Protein AF-A0AAX3ES52-F1 (afdb_monomer_lite)

Secondary structure (DSSP, 8-state):
-EEEESS-BTTBPTT-B--S--HHHHHHHHHTTSEEEE-TTS-------------------------------------

pLDDT: mean 71.7, std 18.33, range [45.91, 93.69]

Sequence (79 aa):
MKYIANQSVGRFATGDEVLGLTDERAKELLAIGAIKAVPSDQEPQKGNVEPLGDEPSENDEKTVAEDKPKRQRTTKTQG

Foldseek 3Di:
DWKAFCDDDDPAHHGDTDPDDDPVRVVVCVVVVGIDDDDPPDDRPPDDPPPPDDPPPPPPPDDDDDDDDDDDDDDDDDD

Radius of gyration: 24.52 Å; chains: 1; bounding box: 30×73×40 Å

Structure (mmCIF, N/CA/C/O backbone):
data_AF-A0AAX3ES52-F1
#
_entry.id   AF-A0AAX3ES52-F1
#
loop_
_atom_site.group_PDB
_atom_site.id
_atom_site.type_symbol
_atom_site.label_atom_id
_atom_site.label_alt_id
_atom_site.label_comp_id
_atom_site.label_asym_id
_atom_site.label_entity_id
_atom_site.label_seq_id
_atom_site.pdbx_PDB_ins_code
_atom_site.Cartn_x
_atom_site.Cartn_y
_atom_site.Cartn_z
_atom_site.occupancy
_atom_site.B_iso_or_equiv
_atom_site.auth_seq_id
_atom_site.auth_comp_id
_atom_site.auth_asym_id
_atom_site.auth_atom_id
_atom_site.pdbx_PDB_model_num
ATOM 1 N N . MET A 1 1 ? 6.354 11.327 -2.317 1.00 75.31 1 MET A N 1
ATOM 2 C CA . MET A 1 1 ? 6.352 9.934 -1.826 1.00 75.31 1 MET A CA 1
ATOM 3 C C . MET A 1 1 ? 5.452 9.122 -2.724 1.00 75.31 1 MET A C 1
ATOM 5 O O . MET A 1 1 ? 4.355 9.582 -3.019 1.00 75.31 1 MET A O 1
ATOM 9 N N . LYS A 1 2 ? 5.909 7.943 -3.131 1.00 87.69 2 LYS A N 1
ATOM 10 C CA . LYS A 1 2 ? 5.072 6.931 -3.773 1.00 87.69 2 LYS A CA 1
ATOM 11 C C . LYS A 1 2 ? 4.875 5.779 -2.799 1.00 87.69 2 LYS A C 1
ATOM 13 O O . LYS A 1 2 ? 5.727 5.546 -1.940 1.00 87.69 2 LYS A O 1
ATOM 18 N N . TYR A 1 3 ? 3.771 5.063 -2.939 1.00 90.75 3 TYR A N 1
ATOM 19 C CA . TYR A 1 3 ? 3.515 3.855 -2.167 1.00 90.75 3 TYR A CA 1
ATOM 20 C C . TYR A 1 3 ? 3.551 2.657 -3.101 1.00 90.75 3 TYR A C 1
ATOM 22 O O . TYR A 1 3 ? 2.852 2.651 -4.107 1.00 90.75 3 TYR A O 1
ATOM 30 N N . ILE A 1 4 ? 4.361 1.655 -2.774 1.00 92.06 4 ILE A N 1
ATOM 31 C CA . ILE A 1 4 ? 4.451 0.415 -3.547 1.00 92.06 4 ILE A CA 1
ATOM 32 C C . ILE A 1 4 ? 3.809 -0.706 -2.745 1.00 92.06 4 ILE A C 1
ATOM 34 O O . ILE A 1 4 ? 4.122 -0.881 -1.568 1.00 92.06 4 ILE A O 1
ATOM 38 N N . ALA A 1 5 ? 2.928 -1.469 -3.375 1.00 93.69 5 ALA A N 1
ATOM 39 C CA . ALA A 1 5 ? 2.323 -2.654 -2.795 1.00 93.69 5 ALA A CA 1
ATOM 40 C C . ALA A 1 5 ? 3.389 -3.727 -2.538 1.00 93.69 5 ALA A C 1
ATOM 42 O O . ALA A 1 5 ? 4.125 -4.113 -3.441 1.00 93.69 5 ALA A O 1
ATOM 43 N N . ASN A 1 6 ? 3.482 -4.219 -1.306 1.00 92.06 6 ASN A N 1
ATOM 44 C CA . ASN A 1 6 ? 4.333 -5.361 -0.958 1.00 92.06 6 ASN A CA 1
ATOM 45 C C . ASN A 1 6 ? 3.566 -6.692 -1.053 1.00 92.06 6 ASN A C 1
ATOM 47 O O . ASN A 1 6 ? 4.152 -7.759 -1.194 1.00 92.06 6 ASN A O 1
ATOM 51 N N . GLN A 1 7 ? 2.238 -6.610 -1.020 1.00 90.06 7 GLN A N 1
ATOM 52 C CA . GLN A 1 7 ? 1.304 -7.702 -1.277 1.00 90.06 7 GLN A CA 1
ATOM 53 C C . GLN A 1 7 ? 0.129 -7.186 -2.115 1.00 90.06 7 GLN A C 1
ATOM 55 O O . GLN A 1 7 ? -0.003 -5.982 -2.317 1.00 90.06 7 GLN A O 1
ATOM 60 N N . SER A 1 8 ? -0.755 -8.066 -2.580 1.00 87.56 8 SER A N 1
ATOM 61 C CA . SER A 1 8 ? -1.958 -7.656 -3.311 1.00 87.56 8 SER A CA 1
ATOM 62 C C . SER A 1 8 ? -2.881 -6.790 -2.441 1.00 87.56 8 SER A C 1
ATOM 64 O O . SER A 1 8 ? -3.373 -7.252 -1.410 1.00 87.56 8 SER A O 1
ATOM 66 N N . VAL A 1 9 ? -3.154 -5.554 -2.871 1.00 86.75 9 VAL A N 1
ATOM 67 C CA . VAL A 1 9 ? -4.037 -4.603 -2.175 1.00 86.75 9 VAL A CA 1
ATOM 68 C C . VAL A 1 9 ? -5.170 -4.182 -3.107 1.00 86.75 9 VAL A C 1
ATOM 70 O O . VAL A 1 9 ? -5.002 -3.350 -3.998 1.00 86.75 9 VAL A O 1
ATOM 73 N N . GLY A 1 10 ? -6.363 -4.741 -2.894 1.00 88.06 10 GLY A N 1
ATOM 74 C CA . GLY A 1 10 ? -7.542 -4.441 -3.708 1.00 88.06 10 GLY A CA 1
ATOM 75 C C . GLY A 1 10 ? -7.329 -4.809 -5.177 1.00 88.06 10 GLY A C 1
ATOM 76 O O . GLY A 1 10 ? -7.335 -5.983 -5.525 1.00 88.06 10 GLY A O 1
ATOM 77 N N . ARG A 1 11 ? -7.155 -3.794 -6.034 1.00 90.06 11 ARG A N 1
ATOM 78 C CA . ARG A 1 11 ? -6.886 -3.966 -7.474 1.00 90.06 11 ARG A CA 1
ATOM 79 C C . ARG A 1 11 ? -5.398 -3.941 -7.842 1.00 90.06 11 ARG A C 1
ATOM 81 O O . ARG A 1 11 ? -5.078 -4.148 -9.005 1.00 90.06 11 ARG A O 1
ATOM 88 N N . PHE A 1 12 ? -4.523 -3.620 -6.891 1.00 90.88 12 PHE A N 1
ATOM 89 C CA . PHE A 1 12 ? -3.089 -3.445 -7.116 1.00 90.88 12 PHE A CA 1
ATOM 90 C C . PHE A 1 12 ? -2.347 -4.738 -6.779 1.00 90.88 12 PHE A C 1
ATOM 92 O O . PHE A 1 12 ? -2.590 -5.331 -5.722 1.00 90.88 12 PHE A O 1
ATOM 99 N N . ALA A 1 13 ? -1.457 -5.178 -7.669 1.00 90.88 13 ALA A N 1
ATOM 100 C CA . ALA A 1 13 ? -0.632 -6.355 -7.441 1.00 90.88 13 ALA A CA 1
ATOM 101 C C . ALA A 1 13 ? 0.618 -6.009 -6.620 1.00 90.88 13 ALA A C 1
ATOM 103 O O . ALA A 1 13 ? 0.991 -4.846 -6.465 1.00 90.88 13 ALA A O 1
ATOM 104 N N . THR A 1 14 ? 1.296 -7.031 -6.099 1.00 91.88 14 THR A N 1
ATOM 105 C CA . THR A 1 14 ? 2.607 -6.854 -5.466 1.00 91.88 14 THR A CA 1
ATOM 106 C C . THR A 1 14 ? 3.588 -6.200 -6.438 1.00 91.88 14 THR A C 1
ATOM 108 O O . THR A 1 14 ? 3.780 -6.676 -7.554 1.00 91.88 14 THR A O 1
ATOM 111 N N . GLY A 1 15 ? 4.240 -5.129 -5.997 1.00 88.81 15 GLY A N 1
ATOM 112 C CA . GLY A 1 15 ? 5.168 -4.328 -6.788 1.00 88.81 15 GLY A CA 1
ATOM 113 C C . GLY A 1 15 ? 4.518 -3.167 -7.540 1.00 88.81 15 GLY A C 1
ATOM 114 O O . GLY A 1 15 ? 5.252 -2.336 -8.074 1.00 88.81 15 GLY A O 1
ATOM 115 N N . ASP A 1 16 ? 3.186 -3.066 -7.552 1.00 91.62 16 ASP A N 1
ATOM 116 C CA . ASP A 1 16 ? 2.493 -1.949 -8.193 1.00 91.62 16 ASP A CA 1
ATOM 117 C C . ASP A 1 16 ? 2.481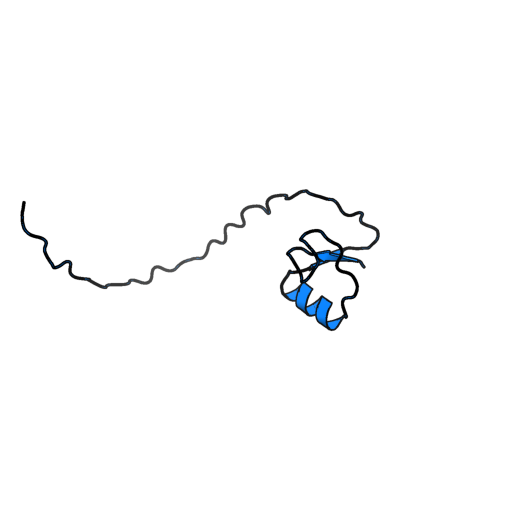 -0.695 -7.319 1.00 91.62 16 ASP A C 1
ATOM 119 O O . ASP A 1 16 ? 2.480 -0.747 -6.085 1.00 91.62 16 ASP A O 1
ATOM 123 N N . GLU A 1 17 ? 2.426 0.459 -7.982 1.00 91.56 17 GLU A N 1
ATOM 124 C CA . GLU A 1 17 ? 2.209 1.742 -7.326 1.00 91.56 17 GLU A CA 1
ATOM 125 C C . GLU A 1 17 ? 0.744 1.878 -6.893 1.00 91.56 17 GLU A C 1
ATOM 127 O O . GLU A 1 17 ? -0.181 1.830 -7.706 1.00 91.56 17 GLU A O 1
ATOM 132 N N . VAL A 1 18 ? 0.535 2.066 -5.591 1.00 89.44 18 VAL A N 1
ATOM 133 C CA . VAL A 1 18 ? -0.790 2.232 -4.998 1.00 89.44 18 VAL A CA 1
ATOM 134 C C . VAL A 1 18 ? -1.144 3.715 -4.989 1.00 89.44 18 VAL A C 1
ATOM 136 O O . VAL A 1 18 ? -0.677 4.490 -4.153 1.00 89.44 18 VAL A O 1
ATOM 139 N N . LEU A 1 19 ? -1.987 4.104 -5.943 1.00 89.62 19 LEU A N 1
ATOM 140 C CA . LEU A 1 19 ? -2.475 5.472 -6.107 1.00 89.62 19 LEU A CA 1
ATOM 141 C C . LEU A 1 19 ? -3.817 5.681 -5.391 1.00 89.62 19 LEU A C 1
ATOM 143 O O . LEU A 1 19 ? -4.619 4.757 -5.255 1.00 89.62 19 LEU A O 1
ATOM 147 N N . GLY A 1 20 ? -4.087 6.923 -4.977 1.00 87.62 20 GLY A N 1
ATOM 148 C CA . GLY A 1 20 ? -5.385 7.318 -4.415 1.00 87.62 20 GLY A CA 1
ATOM 149 C C . GLY A 1 20 ? -5.640 6.860 -2.974 1.00 87.62 20 GLY A C 1
ATOM 150 O O . GLY A 1 20 ? -6.795 6.762 -2.566 1.00 87.62 20 GLY A O 1
ATOM 151 N N . LEU A 1 21 ? -4.589 6.568 -2.202 1.00 87.25 21 LEU A N 1
ATOM 152 C CA . LEU A 1 21 ? -4.710 6.314 -0.766 1.00 87.25 21 LEU A CA 1
ATOM 153 C C . LEU A 1 21 ? -4.900 7.619 0.012 1.00 87.25 21 LEU A C 1
ATOM 155 O O . LEU A 1 21 ? -4.193 8.596 -0.226 1.00 87.25 21 LEU A O 1
ATOM 159 N N . THR A 1 22 ? -5.818 7.604 0.978 1.00 90.94 22 THR A N 1
ATOM 160 C CA . THR A 1 22 ? -5.902 8.633 2.022 1.00 90.94 22 THR A CA 1
ATOM 161 C C . THR A 1 22 ? -4.810 8.412 3.067 1.00 90.94 22 THR A C 1
ATOM 163 O O . THR A 1 22 ? -4.351 7.284 3.256 1.00 90.94 22 THR A O 1
ATOM 166 N N . ASP A 1 23 ? -4.409 9.463 3.786 1.00 89.38 23 ASP A N 1
ATOM 167 C CA . ASP A 1 23 ? -3.362 9.378 4.816 1.00 89.38 23 ASP A CA 1
ATOM 168 C C . ASP A 1 23 ? -3.661 8.341 5.901 1.00 89.38 23 ASP A C 1
ATOM 170 O O . ASP A 1 23 ? -2.769 7.621 6.349 1.00 89.38 23 ASP A O 1
ATOM 174 N N . GLU A 1 24 ? -4.924 8.243 6.313 1.00 92.38 24 GLU A N 1
ATOM 175 C CA . GLU A 1 24 ? -5.372 7.264 7.303 1.00 92.38 24 GLU A CA 1
ATOM 176 C C . GLU A 1 24 ? -5.173 5.840 6.779 1.00 92.38 24 GLU A C 1
ATOM 17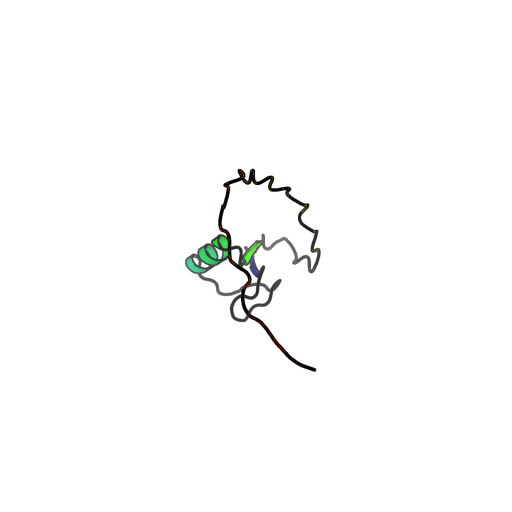8 O O . GLU A 1 24 ? -4.546 5.008 7.437 1.00 92.38 24 GLU A O 1
ATOM 183 N N . ARG A 1 25 ? -5.583 5.595 5.527 1.00 89.81 25 ARG A N 1
ATOM 184 C CA . ARG A 1 25 ? -5.476 4.267 4.933 1.00 89.81 25 ARG A CA 1
ATOM 185 C C . ARG A 1 25 ? -4.038 3.886 4.610 1.00 89.81 25 ARG A C 1
ATOM 187 O O . ARG A 1 25 ? -3.664 2.726 4.760 1.00 89.81 25 ARG A O 1
ATOM 194 N N . ALA A 1 26 ? -3.218 4.851 4.203 1.00 89.88 26 ALA A N 1
ATOM 195 C CA . ALA A 1 26 ? -1.792 4.641 4.005 1.00 89.88 26 ALA A CA 1
ATOM 196 C C . ALA A 1 26 ? -1.110 4.216 5.314 1.00 89.88 26 ALA A C 1
ATOM 198 O O . ALA A 1 26 ? -0.340 3.261 5.304 1.00 89.88 26 ALA A O 1
ATOM 199 N N . LYS A 1 27 ? -1.430 4.857 6.449 1.00 92.38 27 LYS A N 1
ATOM 200 C CA . LYS A 1 27 ? -0.881 4.485 7.765 1.00 92.38 27 LYS A CA 1
ATOM 201 C C . LYS A 1 27 ? -1.267 3.071 8.179 1.00 92.38 27 LYS A C 1
ATOM 203 O O . LYS A 1 27 ? -0.397 2.327 8.614 1.00 92.38 27 LYS A O 1
ATOM 208 N N . GLU A 1 28 ? -2.530 2.684 8.011 1.00 92.75 28 GLU A N 1
ATOM 209 C CA . GLU A 1 28 ? -2.974 1.316 8.307 1.00 92.75 28 GLU A CA 1
ATOM 210 C C . GLU A 1 28 ? -2.234 0.286 7.447 1.00 92.75 28 GLU A C 1
ATOM 212 O O . GLU A 1 28 ? -1.738 -0.713 7.962 1.00 92.75 28 GLU A O 1
ATOM 217 N N . LEU A 1 29 ? -2.115 0.546 6.140 1.00 91.19 29 LEU A N 1
ATOM 218 C CA . LEU A 1 29 ? -1.443 -0.356 5.204 1.00 91.19 29 LEU A CA 1
ATOM 219 C C . LEU A 1 29 ? 0.071 -0.432 5.442 1.00 91.19 29 LEU A C 1
ATOM 221 O O . LEU A 1 29 ? 0.655 -1.498 5.266 1.00 91.19 29 LEU A O 1
ATOM 225 N N . LEU A 1 30 ? 0.704 0.668 5.855 1.00 92.06 30 LEU A N 1
ATOM 226 C CA . LEU A 1 30 ? 2.103 0.680 6.285 1.00 92.06 30 LEU A CA 1
ATOM 227 C C . LEU A 1 30 ? 2.282 -0.096 7.594 1.00 92.06 30 LEU A C 1
ATOM 229 O O . LEU A 1 30 ? 3.224 -0.873 7.708 1.00 92.06 30 LEU A O 1
ATOM 233 N N . ALA A 1 31 ? 1.369 0.070 8.556 1.00 93.25 31 ALA A N 1
ATOM 234 C CA . ALA A 1 31 ? 1.433 -0.597 9.856 1.00 93.25 31 ALA A CA 1
ATOM 235 C C . ALA A 1 31 ? 1.343 -2.126 9.739 1.00 93.25 31 ALA A C 1
ATOM 237 O O . ALA A 1 31 ? 2.017 -2.834 10.480 1.00 93.25 31 ALA A O 1
ATOM 238 N N . ILE A 1 32 ? 0.555 -2.635 8.788 1.00 91.56 32 ILE A N 1
ATOM 239 C CA . ILE A 1 32 ? 0.451 -4.077 8.510 1.00 91.56 32 ILE A CA 1
ATOM 240 C C . ILE A 1 32 ? 1.479 -4.576 7.477 1.00 91.56 32 ILE A C 1
ATOM 242 O O . ILE A 1 32 ? 1.428 -5.738 7.082 1.00 91.56 32 ILE A O 1
ATOM 246 N N . GLY A 1 33 ? 2.364 -3.706 6.976 1.00 90.88 33 GLY A N 1
ATOM 247 C CA . GLY A 1 33 ? 3.380 -4.060 5.977 1.00 90.88 33 GLY A CA 1
ATOM 248 C C . GLY A 1 33 ? 2.837 -4.366 4.574 1.00 90.88 33 GLY A C 1
ATOM 249 O O . GLY A 1 33 ? 3.530 -4.981 3.763 1.00 90.88 33 GLY A O 1
ATOM 250 N N . ALA A 1 34 ? 1.606 -3.949 4.260 1.00 93.31 34 ALA A N 1
ATOM 251 C CA . ALA A 1 34 ? 0.980 -4.193 2.962 1.00 93.31 34 ALA A CA 1
ATOM 252 C C . ALA A 1 34 ? 1.539 -3.308 1.842 1.00 93.31 34 ALA A C 1
ATOM 254 O O . ALA A 1 34 ? 1.540 -3.712 0.678 1.00 93.31 34 ALA A O 1
ATOM 255 N N . ILE A 1 35 ? 2.000 -2.106 2.186 1.00 93.44 35 ILE A N 1
ATOM 256 C CA . ILE A 1 35 ? 2.640 -1.162 1.266 1.00 93.44 35 ILE A CA 1
ATOM 257 C C . ILE A 1 35 ? 3.951 -0.652 1.871 1.00 93.44 35 ILE A C 1
ATOM 259 O O . ILE A 1 35 ? 4.135 -0.695 3.084 1.00 93.44 35 ILE A O 1
ATOM 263 N N . LYS A 1 36 ? 4.837 -0.117 1.031 1.00 91.38 36 LYS A N 1
ATOM 264 C CA . LYS A 1 36 ? 6.064 0.582 1.433 1.00 91.38 36 LYS A CA 1
ATOM 265 C C . LYS A 1 36 ? 6.086 2.000 0.873 1.00 91.38 36 LYS A C 1
ATOM 267 O O . LYS A 1 36 ? 5.739 2.213 -0.288 1.00 91.38 36 LYS A O 1
ATOM 272 N N . ALA A 1 37 ? 6.503 2.964 1.690 1.00 89.31 37 ALA A N 1
ATOM 273 C CA . ALA A 1 37 ? 6.735 4.333 1.244 1.00 89.31 37 ALA A CA 1
ATOM 274 C C . ALA A 1 37 ? 8.117 4.419 0.590 1.00 89.31 37 ALA A C 1
ATOM 276 O O . ALA A 1 37 ? 9.126 4.170 1.246 1.00 89.31 37 ALA A O 1
ATOM 277 N N . VAL A 1 38 ? 8.165 4.772 -0.693 1.00 85.94 38 VAL A N 1
ATOM 278 C CA . VAL A 1 38 ? 9.415 4.997 -1.425 1.00 85.94 38 VAL A CA 1
ATOM 279 C C . VAL A 1 38 ? 9.533 6.476 -1.811 1.00 85.94 38 VAL A C 1
ATOM 281 O O . VAL A 1 38 ? 8.532 7.114 -2.179 1.00 85.94 38 VAL A O 1
ATOM 284 N N . PRO A 1 39 ? 10.729 7.077 -1.702 1.00 81.69 39 PRO A N 1
ATOM 285 C CA . PRO A 1 39 ? 10.961 8.411 -2.233 1.00 81.69 39 PRO A CA 1
ATOM 286 C C . PRO A 1 39 ? 10.736 8.387 -3.751 1.00 81.69 39 PRO A C 1
ATOM 288 O O . PRO A 1 39 ? 11.174 7.470 -4.437 1.00 81.69 39 PRO A O 1
ATOM 291 N N . SER A 1 40 ? 10.026 9.389 -4.281 1.00 66.31 40 SER A N 1
ATOM 292 C CA . SER A 1 40 ? 9.633 9.436 -5.701 1.00 66.31 40 SER A CA 1
ATOM 293 C C . SER A 1 40 ? 10.820 9.470 -6.675 1.00 66.31 40 SER A C 1
ATOM 295 O O . SER A 1 40 ? 10.612 9.211 -7.857 1.00 66.31 40 SER A O 1
ATOM 297 N N . ASP A 1 41 ? 12.013 9.786 -6.165 1.00 64.00 41 ASP A N 1
ATOM 298 C CA . ASP A 1 41 ? 13.288 9.863 -6.886 1.00 64.00 41 ASP A CA 1
ATOM 299 C C . ASP A 1 41 ? 13.983 8.496 -7.037 1.00 64.00 41 ASP A C 1
ATOM 301 O O . ASP A 1 41 ? 14.911 8.351 -7.822 1.00 64.00 41 ASP A O 1
ATOM 305 N N . GLN A 1 42 ? 13.528 7.467 -6.311 1.00 51.72 42 GLN A N 1
ATOM 306 C CA . GLN A 1 42 ? 13.982 6.097 -6.532 1.00 51.72 42 GLN A CA 1
ATOM 307 C C . GLN A 1 42 ? 13.075 5.430 -7.568 1.00 51.72 42 GLN A C 1
ATOM 309 O O . GLN A 1 42 ? 11.904 5.141 -7.307 1.00 51.72 42 GLN A O 1
ATOM 314 N N . GLU A 1 43 ? 13.623 5.194 -8.760 1.00 50.66 43 GLU A N 1
ATOM 315 C CA . GLU A 1 43 ? 13.003 4.352 -9.780 1.00 50.66 43 GLU A CA 1
ATOM 316 C C . GLU A 1 43 ? 12.604 2.981 -9.200 1.00 50.66 43 GLU A C 1
ATOM 318 O O . GLU A 1 43 ? 13.281 2.450 -8.310 1.00 50.66 43 GLU A O 1
ATOM 323 N N . PRO A 1 44 ? 11.499 2.381 -9.681 1.00 50.72 44 PRO A N 1
ATOM 324 C CA . PRO A 1 44 ? 11.060 1.080 -9.213 1.00 50.72 44 PRO A CA 1
ATOM 325 C C . PRO A 1 44 ? 12.076 0.030 -9.665 1.00 50.72 44 PRO A C 1
ATOM 327 O O . PRO A 1 44 ? 12.054 -0.420 -10.809 1.00 50.72 44 PRO A O 1
ATOM 330 N N . GLN A 1 45 ? 12.960 -0.391 -8.763 1.00 52.31 45 GLN A N 1
ATOM 331 C CA . GLN A 1 45 ? 13.771 -1.584 -8.971 1.00 52.31 45 GLN A CA 1
ATOM 332 C C . GLN A 1 45 ? 12.821 -2.790 -8.995 1.00 52.31 45 GLN A C 1
ATOM 334 O O . GLN A 1 45 ? 12.465 -3.354 -7.958 1.00 52.31 45 GLN A O 1
ATOM 339 N N . LYS A 1 46 ? 12.326 -3.140 -10.190 1.00 52.66 46 LYS A N 1
ATOM 340 C CA . LYS A 1 46 ? 11.666 -4.422 -10.434 1.00 52.66 46 LYS A CA 1
ATOM 341 C C . LYS A 1 46 ? 12.673 -5.519 -10.089 1.00 52.66 46 LYS A C 1
ATOM 343 O O . LYS A 1 46 ? 13.653 -5.690 -10.801 1.00 52.66 46 LYS A O 1
ATOM 348 N N . GLY A 1 47 ? 12.369 -6.275 -9.039 1.00 53.72 47 GLY A N 1
ATOM 349 C CA . GLY A 1 47 ? 12.913 -7.609 -8.811 1.00 53.72 47 GLY A CA 1
ATOM 350 C C . GLY A 1 47 ? 14.378 -7.659 -8.390 1.00 53.72 47 GLY A C 1
ATOM 351 O O . GLY A 1 47 ? 15.228 -8.038 -9.181 1.00 53.72 47 GLY A O 1
ATOM 352 N N . ASN A 1 48 ? 14.642 -7.437 -7.105 1.00 47.06 48 ASN A N 1
ATOM 353 C CA . ASN A 1 48 ? 15.593 -8.298 -6.409 1.00 47.06 48 ASN A CA 1
ATOM 354 C C . ASN A 1 48 ? 14.934 -8.735 -5.102 1.00 47.06 48 ASN A C 1
ATOM 356 O O . ASN A 1 48 ? 14.842 -7.973 -4.142 1.00 47.06 48 ASN A O 1
ATOM 360 N N . VAL A 1 49 ? 14.380 -9.947 -5.108 1.00 59.41 49 VAL A N 1
ATOM 361 C CA . VAL A 1 49 ? 14.140 -10.697 -3.877 1.00 59.41 49 VAL A CA 1
ATOM 362 C C . VAL A 1 49 ? 15.512 -11.106 -3.362 1.00 59.41 49 VAL A C 1
ATOM 364 O O . VAL A 1 49 ? 15.997 -12.198 -3.631 1.00 59.41 49 VAL A O 1
ATOM 367 N N . GLU A 1 50 ? 16.185 -10.183 -2.687 1.00 53.72 50 GLU A N 1
ATOM 368 C CA . GLU A 1 50 ? 17.289 -10.554 -1.817 1.00 53.72 50 GLU A CA 1
ATOM 369 C C . GLU A 1 50 ? 16.648 -11.359 -0.678 1.00 53.72 50 GLU A C 1
ATOM 371 O O . GLU A 1 50 ? 15.737 -10.837 -0.024 1.00 53.72 50 GLU A O 1
ATOM 376 N N . PRO A 1 51 ? 16.994 -12.645 -0.486 1.00 50.38 51 PRO A N 1
ATOM 377 C CA . PRO A 1 51 ? 16.512 -13.372 0.673 1.00 50.38 51 PRO A CA 1
ATOM 378 C C . PRO A 1 51 ? 17.023 -12.615 1.899 1.00 50.38 51 PRO A C 1
ATOM 380 O O . PRO A 1 51 ? 18.232 -12.535 2.117 1.00 50.38 51 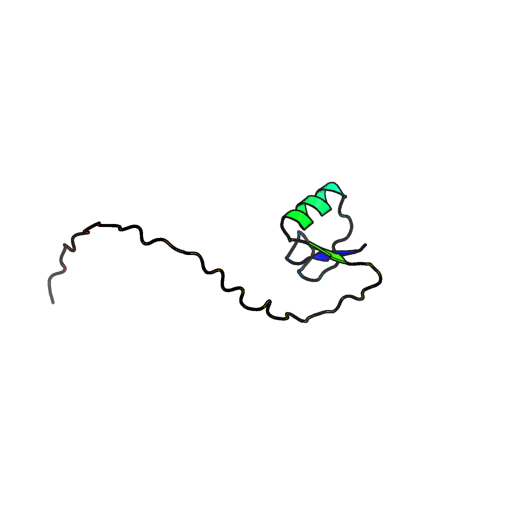PRO A O 1
ATOM 383 N N . LEU A 1 52 ? 16.097 -11.996 2.644 1.00 55.69 52 LEU A N 1
ATOM 384 C CA . LEU A 1 52 ? 16.364 -11.492 3.986 1.00 55.69 52 LEU A CA 1
ATOM 385 C C . LEU A 1 52 ? 17.044 -12.641 4.722 1.00 55.69 52 LEU A C 1
ATOM 387 O O . LEU A 1 52 ? 16.460 -13.720 4.832 1.00 55.69 52 LEU A O 1
ATOM 391 N N . GLY A 1 53 ? 18.303 -12.416 5.099 1.00 50.00 53 GLY A N 1
ATOM 392 C CA . GLY A 1 53 ? 19.121 -13.410 5.766 1.00 50.00 53 GLY A CA 1
ATOM 393 C C . GLY A 1 53 ? 18.350 -14.039 6.913 1.00 50.00 53 GLY A C 1
ATOM 394 O O . GLY A 1 53 ? 17.618 -13.343 7.615 1.00 50.00 53 GLY A O 1
ATOM 395 N N . ASP A 1 54 ? 18.509 -15.353 7.055 1.00 52.84 54 ASP A N 1
ATOM 396 C CA . ASP A 1 54 ? 18.142 -16.107 8.243 1.00 52.84 54 ASP A CA 1
ATOM 397 C C . ASP A 1 54 ? 18.428 -15.273 9.502 1.00 52.84 54 ASP A C 1
ATOM 399 O O . ASP A 1 54 ? 19.576 -15.129 9.923 1.00 52.84 54 ASP A O 1
ATOM 403 N N . GLU 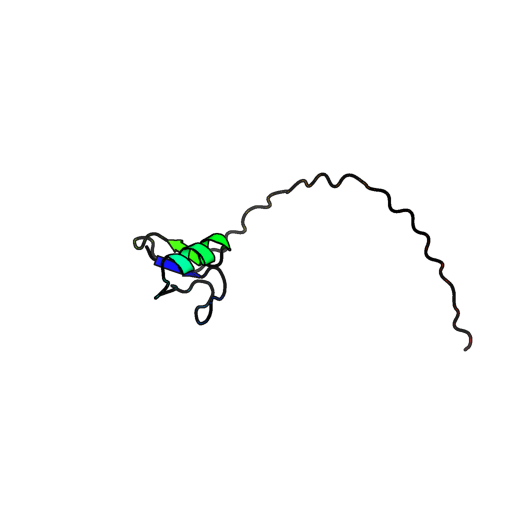A 1 55 ? 17.383 -14.703 10.100 1.00 56.19 55 GLU A N 1
ATOM 404 C CA . GLU A 1 55 ? 17.381 -14.392 11.520 1.00 56.19 55 GLU A CA 1
ATOM 405 C C . GLU A 1 55 ? 17.157 -15.732 12.230 1.00 56.19 55 GLU A C 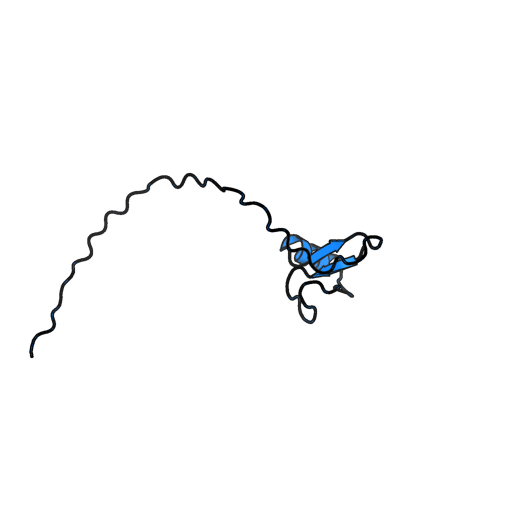1
ATOM 407 O O . GLU A 1 55 ? 16.035 -16.250 12.189 1.00 56.19 55 GLU A O 1
ATOM 412 N N . PRO A 1 56 ? 18.166 -16.336 12.888 1.00 53.16 56 PRO A N 1
ATOM 413 C CA . PRO A 1 56 ? 17.875 -17.362 13.867 1.00 53.16 56 PRO A CA 1
ATOM 414 C C . PRO A 1 56 ? 17.185 -16.662 15.041 1.00 53.16 56 PRO A C 1
ATOM 416 O O . PRO A 1 56 ? 17.822 -16.140 15.953 1.00 53.16 56 PRO A O 1
ATOM 419 N N . SER A 1 57 ? 15.852 -16.626 15.005 1.00 52.22 57 SER A N 1
ATOM 420 C CA . SER A 1 57 ? 15.054 -16.437 16.207 1.00 52.22 57 SER A CA 1
ATOM 421 C C . SER A 1 57 ? 15.248 -17.695 17.049 1.00 52.22 57 SER A C 1
ATOM 423 O O . SER A 1 57 ? 14.515 -18.675 16.920 1.00 52.22 57 SER A O 1
ATOM 425 N N . GLU A 1 58 ? 16.300 -17.687 17.865 1.00 53.28 58 GLU A N 1
ATOM 426 C CA . GLU A 1 58 ? 16.500 -18.629 18.959 1.00 53.28 58 GLU A CA 1
ATOM 427 C C . GLU A 1 58 ? 15.406 -18.326 19.993 1.00 53.28 58 GLU A C 1
ATOM 429 O O . GLU A 1 58 ? 15.573 -17.569 20.944 1.00 53.28 58 GLU A O 1
ATOM 434 N N . ASN A 1 59 ? 14.200 -18.818 19.709 1.00 55.94 59 ASN A N 1
ATOM 435 C CA . ASN A 1 59 ? 13.157 -18.940 20.705 1.00 55.94 59 ASN A CA 1
ATOM 436 C C . ASN A 1 59 ? 13.582 -20.087 21.622 1.00 55.94 59 ASN A C 1
ATOM 438 O O . ASN A 1 59 ? 13.488 -21.258 21.252 1.00 55.94 59 ASN A O 1
ATOM 442 N N . ASP A 1 60 ? 14.057 -19.729 22.813 1.00 57.00 60 ASP A N 1
ATOM 443 C CA . ASP A 1 60 ? 14.120 -20.582 23.995 1.00 57.00 60 ASP A CA 1
ATOM 444 C C . ASP A 1 60 ? 12.733 -21.188 24.285 1.00 57.00 60 ASP A C 1
ATOM 446 O O . ASP A 1 60 ? 11.988 -20.725 25.156 1.00 57.00 60 ASP A O 1
ATOM 450 N N . GLU A 1 61 ? 12.359 -22.256 23.575 1.00 52.28 61 GLU A N 1
ATOM 451 C CA . GLU A 1 61 ? 11.184 -23.045 23.926 1.00 52.28 61 GLU A CA 1
ATOM 452 C C . GLU A 1 61 ? 11.551 -24.019 25.047 1.00 52.28 61 GLU A C 1
ATOM 454 O O . GLU A 1 61 ? 11.878 -25.195 24.885 1.00 52.28 61 GLU A O 1
ATOM 459 N N . LYS A 1 62 ? 11.519 -23.431 26.240 1.00 47.94 62 LYS A N 1
ATOM 460 C CA . LYS A 1 62 ? 11.344 -24.046 27.548 1.00 47.94 62 LYS A CA 1
ATOM 461 C C . LYS A 1 62 ? 10.482 -25.313 27.445 1.00 47.94 62 LYS A C 1
ATOM 463 O O . LYS A 1 62 ? 9.267 -25.240 27.280 1.00 47.94 62 LYS A O 1
ATOM 468 N N . THR A 1 63 ? 11.112 -26.473 27.610 1.00 50.28 63 THR A N 1
ATOM 469 C CA . THR A 1 63 ? 10.458 -27.784 27.678 1.00 50.28 63 THR A CA 1
ATOM 470 C C . THR A 1 63 ? 9.391 -27.796 28.774 1.00 50.28 63 THR A C 1
ATOM 472 O O . THR A 1 63 ? 9.702 -27.920 29.962 1.00 50.28 63 THR A O 1
ATOM 475 N N . VAL A 1 64 ? 8.124 -27.669 28.384 1.00 54.62 64 VAL A N 1
ATOM 476 C CA . VAL A 1 64 ? 6.980 -27.982 29.239 1.00 54.62 64 VAL A CA 1
ATOM 477 C C . VAL A 1 64 ? 6.514 -29.382 28.876 1.00 54.62 64 VAL A C 1
ATOM 479 O O . VAL A 1 64 ? 6.083 -29.658 27.761 1.00 54.62 64 VAL A O 1
ATOM 482 N N . ALA A 1 65 ? 6.668 -30.271 29.851 1.00 57.12 65 ALA A N 1
ATOM 483 C CA . ALA A 1 65 ? 6.164 -31.627 29.846 1.00 57.12 65 ALA A CA 1
ATOM 484 C C . ALA A 1 65 ? 4.673 -31.673 29.477 1.00 57.12 65 ALA A C 1
ATOM 486 O O . ALA A 1 65 ? 3.860 -30.996 30.106 1.00 57.12 65 ALA A O 1
ATOM 487 N N . GLU A 1 66 ? 4.308 -32.553 28.545 1.00 51.38 66 GLU A N 1
ATOM 488 C CA . GLU A 1 66 ? 2.934 -33.036 28.428 1.00 51.38 66 GLU A CA 1
ATOM 489 C C . GLU A 1 66 ? 2.917 -34.570 28.480 1.00 51.38 66 GLU A C 1
ATOM 491 O O . GLU A 1 66 ? 3.058 -35.283 27.488 1.00 51.38 66 GLU A O 1
ATOM 496 N N . ASP A 1 67 ? 2.762 -35.066 29.706 1.00 58.53 67 ASP A N 1
ATOM 497 C CA . ASP A 1 67 ? 2.190 -36.371 30.012 1.00 58.53 67 ASP A CA 1
ATOM 498 C C . ASP A 1 67 ? 0.749 -36.421 29.482 1.00 58.53 67 ASP A C 1
ATOM 500 O O . ASP A 1 67 ? -0.118 -35.729 30.013 1.00 58.53 67 ASP A O 1
ATOM 504 N N . LYS A 1 68 ? 0.485 -37.234 28.446 1.00 58.34 68 LYS A N 1
ATOM 505 C CA . LYS A 1 68 ? -0.847 -37.808 28.172 1.00 58.34 68 LYS A CA 1
ATOM 506 C C . LYS A 1 68 ? -0.738 -39.178 27.479 1.00 58.34 68 LYS A C 1
ATOM 508 O O . LYS A 1 68 ? -0.354 -39.242 26.310 1.00 58.34 68 LYS A O 1
ATOM 513 N N . PRO A 1 69 ? -1.174 -40.282 28.115 1.00 58.47 69 PRO A N 1
ATOM 514 C CA . PRO A 1 69 ? -1.277 -41.582 27.465 1.00 58.47 69 PRO A CA 1
ATOM 515 C C . PRO A 1 69 ? -2.614 -41.688 26.717 1.00 58.47 69 PRO A C 1
ATOM 517 O O . PRO A 1 69 ? -3.688 -41.615 27.317 1.00 58.47 69 PRO A O 1
ATOM 520 N N . LYS A 1 70 ? -2.591 -41.925 25.399 1.00 56.41 70 LYS A N 1
ATOM 521 C CA . LYS A 1 70 ? -3.799 -42.289 24.633 1.00 56.41 70 LYS A CA 1
ATOM 522 C C . LYS A 1 70 ? -3.663 -43.669 23.992 1.00 56.41 70 LYS A C 1
ATOM 524 O O . LYS A 1 70 ? -3.253 -43.832 22.853 1.00 56.41 70 LYS A O 1
ATOM 529 N N . ARG A 1 71 ? -4.036 -44.654 24.816 1.00 53.50 71 ARG A N 1
ATOM 530 C CA . ARG A 1 71 ? -4.692 -45.942 24.516 1.00 53.50 71 ARG A CA 1
ATOM 531 C C . ARG A 1 71 ? -4.907 -46.217 23.018 1.00 53.50 71 ARG A C 1
ATOM 533 O O . ARG A 1 71 ? -5.859 -45.715 22.429 1.00 53.50 71 ARG A O 1
ATOM 540 N N . GLN A 1 72 ? -4.108 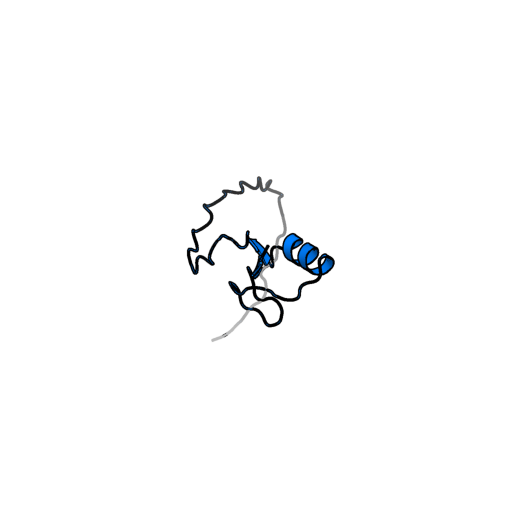-47.119 22.452 1.00 58.75 72 GLN A N 1
ATOM 541 C CA . GLN A 1 72 ? -4.490 -47.848 21.245 1.00 58.75 72 GLN A CA 1
ATOM 542 C C . GLN A 1 72 ? -5.459 -48.969 21.639 1.00 58.75 72 GLN A C 1
ATOM 544 O O . GLN A 1 72 ? -5.106 -49.863 22.409 1.00 58.75 72 GLN A O 1
ATOM 549 N N . ARG A 1 73 ? -6.694 -48.933 21.132 1.00 52.31 73 ARG A N 1
ATOM 550 C CA . ARG A 1 73 ? -7.552 -50.120 21.087 1.00 52.31 73 ARG A CA 1
ATOM 551 C C . ARG A 1 73 ? -8.494 -50.060 19.891 1.00 52.31 73 ARG A C 1
ATOM 553 O O . ARG A 1 73 ? -9.036 -49.004 19.587 1.00 52.31 73 ARG A O 1
ATOM 560 N N . THR A 1 74 ? -8.746 -51.257 19.359 1.00 54.28 74 THR A N 1
ATOM 561 C CA . THR A 1 74 ? -9.737 -51.698 18.353 1.00 54.28 74 THR A CA 1
ATOM 562 C C . THR A 1 74 ? -9.160 -51.855 16.940 1.00 54.28 74 THR A C 1
ATOM 564 O O . THR A 1 74 ? -8.849 -50.888 16.263 1.00 54.28 74 THR A O 1
ATOM 567 N N . THR A 1 75 ? -8.663 -53.056 16.610 1.00 53.84 75 THR A N 1
ATOM 568 C CA . THR A 1 75 ? -9.362 -54.251 16.066 1.00 53.84 75 THR A CA 1
ATOM 569 C C . THR A 1 75 ? -9.826 -54.081 14.622 1.00 53.84 75 THR A C 1
ATOM 571 O O . THR A 1 75 ? -10.834 -53.425 14.370 1.00 53.84 75 THR A O 1
ATOM 574 N N . LYS A 1 76 ? -9.188 -54.815 13.703 1.00 55.97 76 LYS A N 1
ATOM 575 C CA . LYS A 1 76 ? -9.893 -55.399 12.562 1.00 55.97 76 LYS A CA 1
ATOM 576 C C . LYS A 1 76 ? -9.389 -56.813 12.287 1.00 55.97 76 LYS A C 1
ATOM 578 O O . LYS A 1 76 ? -8.199 -57.058 12.139 1.00 55.97 76 LYS A O 1
ATOM 583 N N . THR A 1 77 ? -10.366 -57.704 12.315 1.00 51.97 77 THR A N 1
ATOM 584 C CA . THR A 1 77 ? -10.343 -59.143 12.100 1.00 51.97 77 THR A CA 1
ATOM 585 C C . THR A 1 77 ? -10.509 -59.431 10.606 1.00 51.97 77 THR A C 1
ATOM 587 O O . THR A 1 77 ? -11.261 -58.725 9.937 1.00 51.97 77 THR A O 1
ATOM 590 N N . GLN A 1 78 ? -9.901 -60.540 10.179 1.00 48.62 78 GLN A N 1
ATOM 591 C CA . GLN A 1 78 ? -10.348 -61.469 9.132 1.00 48.62 78 GLN A CA 1
ATOM 592 C C . GLN A 1 78 ? -9.876 -61.262 7.688 1.00 48.62 78 GLN A C 1
ATOM 594 O O . GLN A 1 78 ? -10.050 -60.204 7.087 1.00 48.62 78 GLN A O 1
ATOM 599 N N . GLY A 1 79 ? -9.359 -62.373 7.156 1.00 45.91 79 GLY A N 1
ATOM 600 C CA . GLY A 1 79 ? -8.927 -62.636 5.793 1.00 45.91 79 GLY A CA 1
ATOM 601 C C . GLY A 1 79 ? -8.000 -63.834 5.811 1.00 45.91 79 GLY A C 1
ATOM 602 O O . GLY A 1 79 ? -6.791 -63.600 5.630 1.00 45.91 79 GLY A O 1
#

Organism: Moraxella bovis (NCBI:txid476)